Protein AF-A0A0B2K2S6-F1 (afdb_monomer)

InterPro domains:
  IPR003010 Carbon-nitrogen hydrolase [PF00795] (5-70)
  IPR036526 Carbon-nitrogen hydrolase superfamily [G3DSA:3.60.110.10] (1-71)
  IPR036526 Carbon-nitrogen hydrolase superfamily [SSF56317] (5-70)

Radius of gyration: 12.29 Å; Cα contacts (8 Å, |Δi|>4): 67; chains: 1; bounding box: 26×24×30 Å

Organism: NCBI:txid82374

Secondary structure (DSSP, 8-state):
----S-HHHHHHHHHHHHHHHHHTT-SEEPPPTTTTS-S-TTTHHHH---TTSHHHHHHHHHHHHHT-EE-

Sequence (71 aa):
MMVSPSKDEAIKTLEAACKQAVKVGADFLSLPEMFCCPYETANFPLYAEAEGENVWSKCAALAKKYSIYIS

Mean predicted aligned error: 3.95 Å

Foldseek 3Di:
DPQDQALVVLLVVVLVQLVVCVVVPHQEDEDDPPSRFPPDPVGCVVRDDDQPDDSNVSQVVSCVVSVHHYD

Solvent-accessible surface area (backbone atoms only — not comparable to full-atom values): 4278 Å² total; per-residue (Å²): 134,87,58,44,89,40,55,70,55,27,52,52,50,48,52,52,49,52,55,51,36,51,73,74,70,44,59,67,46,79,61,64,87,59,52,58,37,50,98,43,82,85,42,50,79,75,60,61,73,62,91,75,34,71,69,54,46,49,50,54,50,49,25,64,74,67,70,32,47,74,87

Structure (mmCIF, N/CA/C/O backbone):
data_AF-A0A0B2K2S6-F1
#
_entry.id   AF-A0A0B2K2S6-F1
#
loop_
_atom_site.group_PDB
_atom_site.id
_atom_site.type_symbol
_atom_site.label_atom_id
_atom_site.label_alt_id
_atom_site.label_comp_id
_atom_site.label_asym_id
_atom_site.label_entity_id
_atom_site.label_seq_id
_atom_site.pdbx_PDB_ins_code
_atom_site.Cartn_x
_atom_site.Cartn_y
_atom_site.Cartn_z
_atom_site.occupancy
_atom_site.B_iso_or_equiv
_atom_site.auth_seq_id
_atom_site.auth_comp_id
_atom_site.auth_asym_id
_atom_site.auth_atom_id
_atom_site.pdbx_PDB_model_num
ATOM 1 N N . MET A 1 1 ? 5.022 11.834 -2.072 1.00 51.22 1 MET A N 1
ATOM 2 C CA . MET A 1 1 ? 6.020 11.002 -1.364 1.00 51.22 1 MET A CA 1
ATOM 3 C C . MET A 1 1 ? 7.182 10.788 -2.314 1.00 51.22 1 MET A C 1
ATOM 5 O O . MET A 1 1 ? 6.922 10.568 -3.488 1.00 51.22 1 MET A O 1
ATOM 9 N N . MET A 1 2 ? 8.425 10.917 -1.851 1.00 52.44 2 MET A N 1
ATOM 10 C CA . MET A 1 2 ? 9.596 10.536 -2.647 1.00 52.44 2 MET A CA 1
ATOM 11 C C . MET A 1 2 ? 9.726 9.014 -2.544 1.00 52.44 2 MET A C 1
ATOM 13 O O . MET A 1 2 ? 9.741 8.498 -1.429 1.00 52.44 2 MET A O 1
ATOM 17 N N . VAL A 1 3 ? 9.715 8.298 -3.670 1.00 61.44 3 VAL A N 1
ATOM 18 C CA . VAL A 1 3 ? 9.829 6.834 -3.658 1.00 61.44 3 VAL A CA 1
ATOM 19 C C . VAL A 1 3 ? 11.280 6.480 -3.373 1.00 61.44 3 VAL A C 1
ATOM 21 O O . VAL A 1 3 ? 12.171 6.781 -4.165 1.00 61.44 3 VAL A O 1
ATOM 24 N N . SER A 1 4 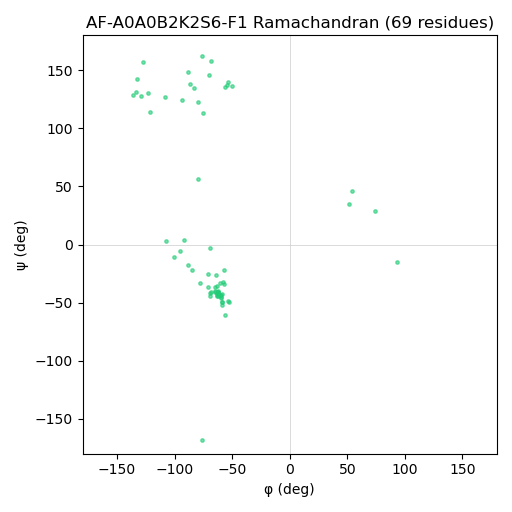? 11.515 5.885 -2.210 1.00 63.25 4 SER A N 1
ATOM 25 C CA . SER A 1 4 ? 12.830 5.387 -1.838 1.00 63.25 4 SER A CA 1
ATOM 26 C C . SER A 1 4 ? 13.205 4.158 -2.673 1.00 63.25 4 SER A C 1
ATOM 28 O O . SER A 1 4 ? 12.343 3.322 -2.943 1.00 63.25 4 SER A O 1
ATOM 30 N N . PRO A 1 5 ? 14.493 3.969 -3.009 1.00 68.19 5 PRO A N 1
ATOM 31 C CA . PRO A 1 5 ? 14.964 2.781 -3.724 1.00 68.19 5 PRO A CA 1
ATOM 32 C C . PRO A 1 5 ? 14.909 1.497 -2.880 1.00 68.19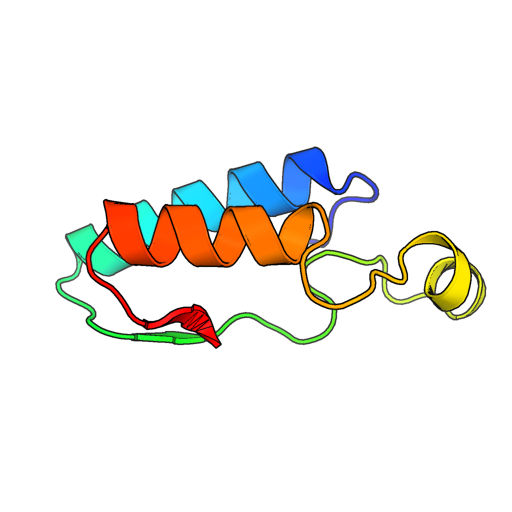 5 PRO A C 1
ATOM 34 O O . PRO A 1 5 ? 15.217 0.422 -3.372 1.00 68.19 5 PRO A O 1
ATOM 37 N N . SER A 1 6 ? 14.524 1.569 -1.604 1.00 80.31 6 SER A N 1
ATOM 38 C CA . SER A 1 6 ? 14.370 0.393 -0.749 1.00 80.31 6 SER A CA 1
ATOM 39 C C . SER A 1 6 ? 12.900 0.092 -0.469 1.00 80.31 6 SER A C 1
ATOM 41 O O . SER A 1 6 ? 12.167 0.935 0.055 1.00 80.31 6 SER A O 1
ATOM 43 N N . LYS A 1 7 ? 12.490 -1.157 -0.731 1.00 82.25 7 LYS A N 1
ATOM 44 C CA . LYS A 1 7 ? 11.157 -1.675 -0.379 1.00 82.25 7 LYS A CA 1
ATOM 45 C C . LYS A 1 7 ? 10.876 -1.561 1.124 1.00 82.25 7 LYS A C 1
ATOM 47 O O . LY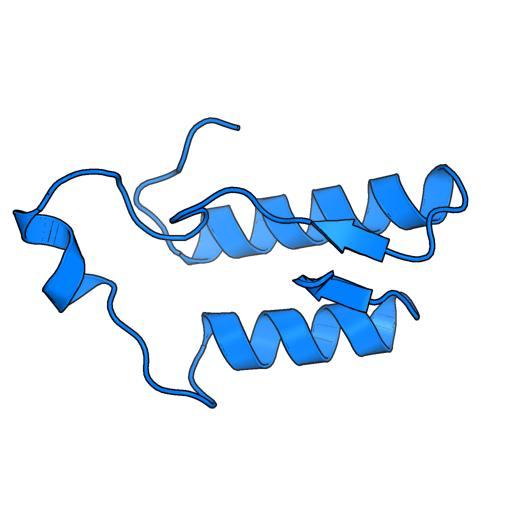S A 1 7 ? 9.749 -1.265 1.515 1.00 82.25 7 LYS A O 1
ATOM 52 N N . ASP A 1 8 ? 11.894 -1.713 1.972 1.00 86.19 8 ASP A N 1
ATOM 53 C CA . ASP A 1 8 ? 11.749 -1.544 3.423 1.00 86.19 8 ASP A CA 1
ATOM 54 C C . ASP A 1 8 ? 11.398 -0.104 3.812 1.00 86.19 8 ASP A C 1
ATOM 56 O O . ASP A 1 8 ? 10.616 0.125 4.737 1.00 86.19 8 ASP A O 1
ATOM 60 N N . GLU A 1 9 ? 11.943 0.887 3.105 1.00 87.56 9 GLU A N 1
ATOM 61 C CA . GLU A 1 9 ? 11.586 2.291 3.325 1.00 87.56 9 GLU A CA 1
ATOM 62 C C . GLU A 1 9 ? 10.173 2.606 2.830 1.00 87.56 9 GLU A C 1
ATOM 64 O O . GLU A 1 9 ? 9.441 3.343 3.502 1.00 87.56 9 GLU A O 1
ATOM 69 N N . ALA A 1 10 ? 9.747 1.993 1.722 1.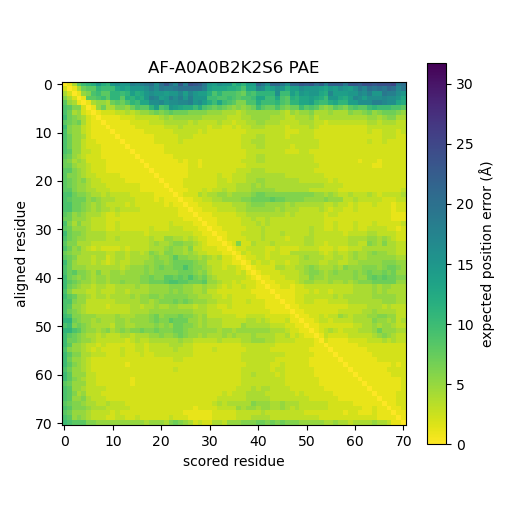00 88.69 10 ALA A N 1
ATOM 70 C CA . ALA A 1 10 ? 8.366 2.086 1.259 1.00 88.69 10 ALA A CA 1
ATOM 71 C C . ALA A 1 10 ? 7.389 1.511 2.301 1.00 88.69 10 ALA A C 1
ATOM 73 O O . ALA A 1 10 ? 6.398 2.157 2.635 1.00 88.69 10 ALA A O 1
ATOM 74 N N . ILE A 1 11 ? 7.705 0.357 2.903 1.00 91.50 11 ILE A N 1
ATOM 75 C CA . ILE A 1 11 ? 6.888 -0.261 3.963 1.00 91.50 11 ILE A CA 1
ATOM 76 C C . ILE A 1 11 ? 6.848 0.610 5.230 1.00 91.50 11 ILE A C 1
ATOM 78 O O . ILE A 1 11 ? 5.788 0.766 5.839 1.00 91.50 11 ILE A O 1
ATOM 82 N N . LYS A 1 12 ? 7.970 1.223 5.629 1.00 92.31 12 LYS A N 1
ATOM 83 C CA . LYS A 1 12 ? 7.995 2.163 6.767 1.00 92.31 12 LYS A CA 1
ATOM 84 C C . LYS A 1 12 ? 7.119 3.386 6.504 1.00 92.31 12 LYS A C 1
ATOM 86 O O . LYS A 1 12 ? 6.358 3.802 7.379 1.00 92.31 12 LYS A O 1
ATOM 91 N N . THR A 1 13 ? 7.208 3.941 5.297 1.00 91.94 13 THR A N 1
ATOM 92 C CA . THR A 1 13 ? 6.372 5.067 4.859 1.00 91.94 13 THR A CA 1
ATOM 93 C C . THR A 1 13 ? 4.894 4.683 4.838 1.00 91.94 13 THR A C 1
ATOM 95 O O . THR A 1 13 ? 4.059 5.446 5.323 1.00 91.94 13 THR A O 1
ATOM 98 N N . LEU A 1 14 ? 4.572 3.478 4.361 1.00 93.56 14 LEU A N 1
ATOM 99 C CA . LEU A 1 14 ? 3.220 2.925 4.366 1.00 93.56 14 LEU A CA 1
ATOM 100 C C . LEU A 1 14 ? 2.658 2.807 5.789 1.00 93.56 14 LEU A C 1
ATOM 102 O O . LEU A 1 14 ? 1.533 3.234 6.040 1.00 93.56 14 LEU A O 1
ATOM 106 N N . GLU A 1 15 ? 3.430 2.283 6.746 1.00 95.06 15 GLU A N 1
ATOM 107 C CA . GLU A 1 15 ? 2.981 2.200 8.140 1.00 95.06 15 GLU A CA 1
ATOM 108 C C . GLU A 1 15 ? 2.731 3.596 8.737 1.00 95.06 15 GLU A C 1
ATOM 110 O O . GLU A 1 15 ? 1.744 3.800 9.448 1.00 95.06 15 GLU A O 1
ATOM 115 N N . ALA A 1 16 ? 3.597 4.571 8.440 1.00 94.94 16 ALA A N 1
ATOM 116 C CA . ALA A 1 16 ? 3.398 5.953 8.870 1.00 94.94 16 ALA A CA 1
ATOM 117 C C . ALA A 1 16 ? 2.120 6.563 8.264 1.00 94.94 16 ALA A C 1
ATOM 119 O O . ALA A 1 16 ? 1.360 7.221 8.979 1.00 94.94 16 ALA A O 1
ATOM 120 N N . ALA A 1 17 ? 1.843 6.290 6.986 1.00 94.69 17 ALA A N 1
ATOM 121 C CA . ALA A 1 17 ? 0.620 6.717 6.314 1.00 94.69 17 ALA A CA 1
ATOM 122 C C . ALA A 1 17 ? -0.631 6.081 6.940 1.00 94.69 17 ALA A C 1
ATOM 124 O O . ALA A 1 17 ? -1.589 6.795 7.228 1.00 94.69 17 ALA A O 1
ATOM 125 N N . CYS A 1 18 ? -0.599 4.781 7.253 1.00 95.44 18 CYS A N 1
ATOM 126 C CA . CYS A 1 18 ? -1.695 4.093 7.946 1.00 95.44 18 CYS A CA 1
ATOM 127 C C . CYS A 1 18 ? -1.971 4.713 9.325 1.00 95.44 18 CYS A C 1
ATOM 129 O O . CYS A 1 18 ? -3.118 4.993 9.666 1.00 95.44 18 CYS A O 1
ATOM 131 N N . LYS A 1 1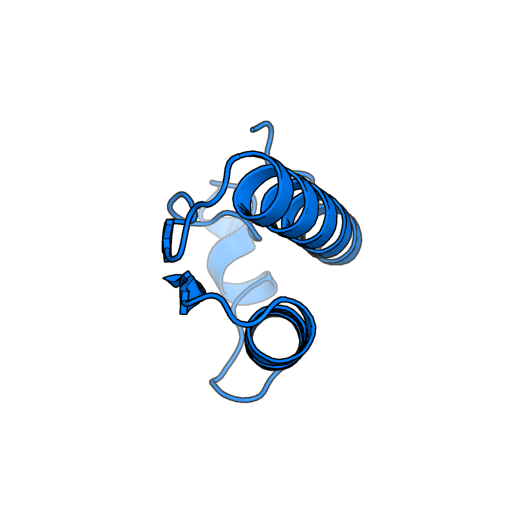9 ? -0.918 4.988 10.111 1.00 95.62 19 LYS A N 1
ATOM 132 C CA . LYS A 1 19 ? -1.049 5.658 11.419 1.00 95.62 19 LYS A CA 1
ATOM 133 C C . LYS A 1 19 ? -1.703 7.031 11.287 1.00 95.62 19 LYS A C 1
ATOM 135 O O . LYS A 1 19 ? -2.557 7.381 12.100 1.00 95.62 19 LYS A O 1
ATOM 140 N N . GLN A 1 20 ? -1.306 7.803 10.278 1.00 95.56 20 GLN A N 1
ATOM 141 C CA . GLN A 1 20 ? -1.880 9.120 10.033 1.00 95.56 20 GLN A CA 1
ATOM 142 C C . GLN A 1 20 ? -3.339 9.029 9.566 1.00 95.56 20 GLN A C 1
ATOM 144 O O . GLN A 1 20 ? -4.155 9.811 10.046 1.00 95.56 20 GLN A O 1
ATOM 149 N N . ALA A 1 21 ? -3.673 8.073 8.695 1.00 94.81 21 ALA A N 1
ATOM 150 C CA . ALA A 1 21 ? -5.034 7.829 8.219 1.00 94.81 21 ALA A CA 1
ATOM 151 C C . ALA A 1 21 ? -5.988 7.522 9.384 1.00 94.81 21 ALA A C 1
ATOM 153 O O . ALA A 1 21 ? -6.995 8.205 9.554 1.00 94.81 21 ALA A O 1
ATOM 154 N N . VAL A 1 22 ? -5.610 6.593 10.267 1.00 94.81 22 VAL A N 1
ATOM 155 C CA . VAL A 1 22 ? -6.404 6.278 11.466 1.00 94.81 22 VAL A CA 1
ATOM 156 C C . VAL A 1 22 ? -6.525 7.485 12.394 1.00 94.81 22 VAL A C 1
ATOM 158 O O . VAL A 1 22 ? -7.597 7.747 12.932 1.00 94.81 22 VAL A O 1
ATOM 161 N N . LYS A 1 23 ? -5.450 8.269 12.562 1.00 96.19 23 LYS A N 1
ATOM 162 C CA . LYS A 1 23 ? -5.467 9.470 13.413 1.00 96.19 23 LYS A CA 1
ATOM 163 C C . LYS A 1 23 ? -6.481 10.518 12.943 1.00 96.19 23 LYS A C 1
ATOM 165 O O . LYS A 1 23 ? -7.026 11.232 13.779 1.00 96.19 23 LYS A O 1
ATOM 170 N N . VAL A 1 24 ? -6.715 10.631 11.636 1.00 96.19 24 VAL A N 1
ATOM 171 C CA . VAL A 1 24 ? -7.714 11.556 11.071 1.00 96.19 24 VAL A CA 1
ATOM 172 C C . VAL A 1 24 ? -9.093 10.916 10.888 1.00 96.19 24 VAL A C 1
ATOM 174 O O . VAL A 1 24 ? -9.994 11.579 10.386 1.00 96.19 24 VAL A O 1
ATOM 177 N N . GLY A 1 25 ? -9.270 9.658 11.308 1.00 95.38 25 GLY A N 1
ATOM 178 C CA . GLY A 1 25 ? -10.533 8.929 11.195 1.00 95.38 25 GLY A CA 1
ATOM 179 C C . GLY A 1 25 ? -10.862 8.465 9.775 1.00 95.38 25 GLY A C 1
ATOM 180 O O . GLY A 1 25 ? -12.034 8.384 9.432 1.00 95.38 25 GLY A O 1
ATOM 181 N N . ALA A 1 26 ? -9.854 8.213 8.935 1.00 95.94 26 ALA A N 1
ATOM 182 C CA . ALA A 1 26 ? -10.067 7.686 7.591 1.00 95.94 26 ALA A CA 1
ATOM 183 C C . ALA A 1 26 ? -10.226 6.157 7.602 1.00 95.94 26 ALA A C 1
ATOM 185 O O . ALA A 1 26 ? -9.402 5.452 8.183 1.00 95.94 26 ALA A O 1
ATOM 186 N N . ASP A 1 27 ? -11.228 5.658 6.877 1.00 95.38 27 ASP A N 1
ATOM 187 C CA . ASP A 1 27 ? -11.468 4.220 6.684 1.00 95.38 27 ASP A CA 1
ATOM 188 C C . ASP A 1 27 ? -10.719 3.638 5.473 1.00 95.38 27 ASP A C 1
ATOM 190 O O . ASP A 1 27 ? -10.560 2.422 5.355 1.00 95.38 27 ASP A O 1
ATOM 194 N N . PHE A 1 28 ? -10.267 4.498 4.555 1.00 95.06 28 PHE A N 1
ATOM 195 C CA . PHE A 1 28 ? -9.668 4.114 3.277 1.00 95.06 28 PHE A CA 1
ATOM 196 C C . PHE A 1 28 ? -8.383 4.902 3.005 1.00 95.06 28 PHE A C 1
ATOM 198 O O . PHE A 1 28 ? -8.360 6.131 3.108 1.00 95.06 28 PHE A O 1
ATOM 205 N N . LEU A 1 29 ? -7.320 4.192 2.626 1.00 95.38 29 LEU A N 1
ATOM 206 C CA . LEU A 1 29 ? -6.023 4.744 2.252 1.00 95.38 29 LEU A CA 1
ATOM 207 C C . LEU A 1 29 ? -5.676 4.321 0.821 1.00 95.38 29 LEU A C 1
ATOM 209 O O . LEU A 1 29 ? -5.422 3.148 0.563 1.00 95.38 29 LEU A O 1
ATOM 213 N N . SER A 1 30 ? -5.620 5.293 -0.089 1.00 94.62 30 SER A N 1
ATOM 214 C CA . SER A 1 30 ? -5.174 5.066 -1.466 1.00 94.62 30 SER A CA 1
ATOM 215 C C . SER A 1 30 ? -3.686 5.359 -1.601 1.00 94.62 30 SER A C 1
ATOM 217 O O . SER A 1 30 ? -3.231 6.452 -1.246 1.00 94.62 30 SER A O 1
ATOM 219 N N . LEU A 1 31 ? -2.925 4.381 -2.085 1.00 92.81 31 LEU A N 1
ATOM 220 C CA . LEU A 1 31 ? -1.498 4.516 -2.331 1.00 92.81 31 LEU A CA 1
ATOM 221 C C . LEU A 1 31 ? -1.240 5.044 -3.749 1.00 92.81 31 LEU A C 1
ATOM 223 O O . LEU A 1 31 ? -2.009 4.775 -4.671 1.00 92.81 31 LEU A O 1
ATOM 227 N N . PRO A 1 32 ? -0.159 5.816 -3.949 1.00 90.62 32 PRO A N 1
ATOM 228 C CA . PRO A 1 32 ? 0.216 6.264 -5.279 1.00 90.62 32 PRO A CA 1
ATOM 229 C C . PRO A 1 32 ? 0.699 5.092 -6.142 1.00 90.62 32 PRO A C 1
ATOM 231 O O . PRO A 1 32 ? 1.180 4.071 -5.642 1.00 90.62 32 PRO A O 1
ATOM 234 N N . GLU A 1 33 ? 0.632 5.280 -7.457 1.00 88.69 33 GLU A N 1
ATOM 235 C CA . GLU A 1 33 ? 1.203 4.347 -8.423 1.00 88.69 33 GLU A CA 1
ATOM 236 C C . GLU A 1 33 ? 2.693 4.099 -8.128 1.00 88.69 33 GLU A C 1
ATOM 238 O O . GLU A 1 33 ? 3.440 5.027 -7.811 1.00 88.69 33 GLU A O 1
ATOM 243 N N . MET A 1 34 ? 3.117 2.832 -8.214 1.00 88.62 34 MET A N 1
ATOM 244 C CA . MET A 1 34 ? 4.501 2.402 -7.974 1.00 88.62 34 MET A CA 1
ATOM 245 C C . MET A 1 34 ? 5.104 2.897 -6.642 1.00 88.62 34 MET A C 1
ATOM 247 O O . MET A 1 34 ? 6.304 3.137 -6.550 1.00 88.62 34 MET A O 1
ATOM 251 N N . PHE A 1 35 ? 4.319 3.001 -5.563 1.00 89.44 35 PHE A N 1
ATOM 252 C CA . PHE A 1 35 ? 4.823 3.487 -4.266 1.00 89.44 35 PHE A CA 1
ATOM 253 C C . PHE A 1 35 ? 6.019 2.693 -3.694 1.00 89.44 35 PHE A C 1
ATOM 255 O O . PHE A 1 35 ? 6.745 3.207 -2.841 1.00 89.44 35 PHE A O 1
ATOM 262 N N . CYS A 1 36 ? 6.209 1.443 -4.129 1.00 88.69 36 CYS A N 1
ATOM 263 C CA . CYS A 1 36 ? 7.273 0.537 -3.693 1.00 88.69 36 CYS A CA 1
ATOM 264 C C . CYS A 1 36 ? 8.385 0.310 -4.737 1.00 88.69 36 CYS A C 1
ATOM 266 O O . CYS A 1 36 ? 9.282 -0.496 -4.486 1.00 88.69 36 CYS A O 1
ATOM 268 N N . CYS A 1 37 ? 8.335 0.987 -5.890 1.00 87.12 37 CYS A N 1
ATOM 269 C CA . CYS A 1 37 ? 9.281 0.818 -6.993 1.00 87.12 37 CYS A CA 1
ATOM 270 C C . CYS A 1 37 ? 9.704 2.183 -7.554 1.00 87.12 37 CYS A C 1
ATOM 272 O O . CYS A 1 37 ? 8.838 2.972 -7.931 1.00 87.12 37 CYS A O 1
ATOM 274 N N . PRO A 1 38 ? 11.012 2.472 -7.688 1.00 86.69 38 PRO A N 1
ATOM 275 C CA . PRO A 1 38 ? 11.461 3.644 -8.431 1.00 86.69 38 PRO A CA 1
ATOM 276 C C . PRO A 1 38 ? 10.864 3.665 -9.842 1.00 86.69 38 PRO A C 1
ATOM 278 O O . PRO A 1 38 ? 10.791 2.627 -10.504 1.00 86.69 38 PRO A O 1
ATOM 281 N N . TYR A 1 39 ? 10.464 4.847 -10.311 1.00 85.88 39 TYR A N 1
ATOM 282 C CA . TYR A 1 39 ? 9.785 5.023 -11.598 1.00 85.88 39 TYR A CA 1
ATOM 283 C C . TYR A 1 39 ? 10.777 5.016 -12.777 1.00 85.88 39 TYR A C 1
ATOM 285 O O . TYR A 1 39 ? 10.879 5.962 -13.554 1.00 85.88 39 TYR A O 1
ATOM 293 N N . GLU A 1 40 ? 11.551 3.939 -12.883 1.00 86.88 40 GLU A N 1
ATOM 294 C CA . GLU A 1 40 ? 12.522 3.692 -13.945 1.00 86.88 40 GLU A CA 1
ATOM 295 C C . GLU A 1 40 ? 12.274 2.298 -14.520 1.00 86.88 40 GLU A C 1
ATOM 297 O O . GLU A 1 40 ? 12.236 1.310 -13.788 1.00 86.88 40 GLU A O 1
ATOM 302 N N . THR A 1 41 ? 12.139 2.199 -15.843 1.00 87.31 41 THR A N 1
ATOM 303 C CA . THR A 1 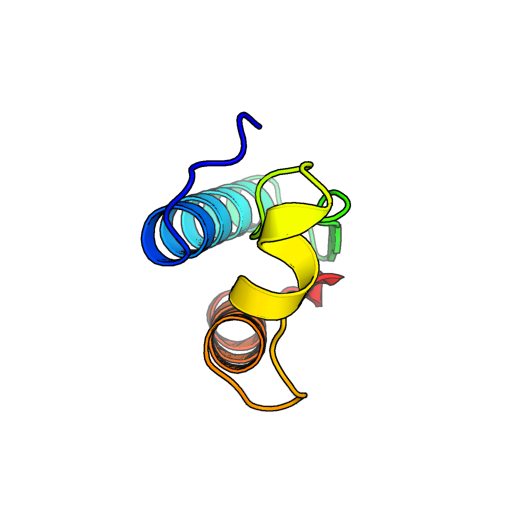41 ? 11.720 0.962 -16.527 1.00 87.31 41 THR A CA 1
ATOM 304 C C . THR A 1 41 ? 12.628 -0.234 -16.258 1.00 87.31 41 THR A C 1
ATOM 306 O O . THR A 1 41 ? 12.149 -1.364 -16.173 1.00 87.31 41 THR A O 1
ATOM 309 N N . ALA A 1 42 ? 13.926 0.006 -16.065 1.00 89.56 42 ALA A N 1
ATOM 310 C CA . ALA A 1 42 ? 14.896 -1.025 -15.707 1.00 89.56 42 ALA A CA 1
ATOM 311 C C . ALA A 1 42 ? 14.622 -1.664 -14.331 1.00 89.56 42 ALA A C 1
ATOM 313 O O . ALA A 1 42 ? 14.982 -2.820 -14.112 1.00 89.56 42 ALA A O 1
ATOM 314 N N . ASN A 1 43 ? 13.960 -0.942 -13.422 1.00 87.56 43 ASN A N 1
ATOM 315 C CA . ASN A 1 43 ? 13.632 -1.423 -12.083 1.00 87.56 43 ASN A CA 1
ATOM 316 C C . ASN A 1 43 ? 12.335 -2.240 -12.051 1.00 87.56 43 ASN A C 1
ATOM 318 O O . ASN A 1 43 ? 12.174 -3.073 -11.167 1.00 87.56 43 ASN A O 1
ATOM 322 N N . PHE A 1 44 ? 11.432 -2.096 -13.022 1.00 89.44 44 PHE A N 1
ATOM 323 C CA . PHE A 1 44 ? 10.149 -2.809 -13.004 1.00 89.44 44 PHE A CA 1
ATOM 324 C C . PHE A 1 44 ? 10.283 -4.332 -12.826 1.00 89.44 44 PHE A C 1
ATOM 326 O O . PHE A 1 44 ? 9.646 -4.859 -11.917 1.00 89.44 44 PHE A O 1
ATOM 333 N N . PRO A 1 45 ? 11.129 -5.059 -13.587 1.00 89.56 45 PRO A N 1
ATOM 334 C CA . PRO A 1 45 ? 11.290 -6.498 -13.375 1.00 89.56 45 PRO A CA 1
ATOM 335 C C . PRO A 1 45 ? 12.027 -6.847 -12.073 1.00 89.56 45 PRO A C 1
ATOM 337 O O . PRO A 1 45 ? 11.834 -7.936 -11.548 1.00 89.56 45 PRO A O 1
ATOM 340 N N . LEU A 1 46 ? 12.864 -5.946 -11.544 1.00 88.00 46 LEU A N 1
ATOM 341 C CA . LEU A 1 46 ? 13.627 -6.171 -10.309 1.00 88.00 46 LEU A CA 1
ATOM 342 C C . LEU A 1 46 ? 12.766 -5.995 -9.052 1.00 88.00 46 LEU A C 1
ATOM 344 O O . LEU A 1 46 ? 12.996 -6.648 -8.037 1.00 88.00 46 LEU A O 1
ATOM 348 N N . TYR A 1 47 ? 11.791 -5.087 -9.115 1.00 89.00 47 TYR A N 1
ATOM 349 C CA . TYR A 1 47 ? 10.908 -4.761 -7.998 1.00 89.00 47 TYR A CA 1
ATOM 350 C C . TYR A 1 47 ? 9.545 -5.442 -8.107 1.00 89.00 47 TYR A C 1
ATOM 352 O O . TYR A 1 47 ? 8.820 -5.426 -7.111 1.00 89.00 47 TYR A O 1
ATOM 360 N N . ALA A 1 48 ? 9.226 -6.054 -9.253 1.00 90.00 48 ALA A N 1
ATOM 361 C CA . ALA A 1 48 ? 8.027 -6.856 -9.446 1.00 90.00 48 ALA A CA 1
ATOM 362 C C . ALA A 1 48 ? 7.877 -7.893 -8.329 1.00 90.00 48 ALA A C 1
ATOM 364 O O . ALA A 1 48 ? 8.842 -8.541 -7.923 1.00 90.00 48 ALA A O 1
ATOM 365 N N . GLU A 1 49 ? 6.653 -8.021 -7.837 1.00 91.06 49 GLU A N 1
ATOM 366 C CA . GLU A 1 49 ? 6.270 -9.002 -6.835 1.00 91.06 49 GLU A CA 1
ATOM 367 C C . GLU A 1 49 ? 4.986 -9.688 -7.285 1.00 91.06 49 GLU A C 1
ATOM 369 O O . GLU A 1 49 ? 4.099 -9.055 -7.867 1.00 91.06 49 GLU A O 1
ATOM 374 N N . ALA A 1 50 ? 4.896 -10.985 -7.019 1.00 91.12 50 ALA A N 1
ATOM 375 C CA . ALA A 1 50 ? 3.661 -11.730 -7.172 1.00 91.12 50 ALA A CA 1
ATOM 376 C C . ALA A 1 50 ? 2.698 -11.436 -6.009 1.00 91.12 50 ALA A C 1
ATOM 378 O O . ALA A 1 50 ? 3.078 -10.956 -4.936 1.00 91.12 50 ALA A O 1
ATOM 379 N N . GLU A 1 51 ? 1.423 -11.762 -6.208 1.00 91.00 51 GLU A N 1
ATOM 380 C CA . GLU A 1 51 ? 0.450 -11.762 -5.118 1.00 91.00 51 GLU A CA 1
ATOM 381 C C . GLU A 1 51 ? 0.931 -12.675 -3.977 1.00 91.00 51 GLU A C 1
ATOM 383 O O . GLU A 1 51 ? 1.412 -13.783 -4.216 1.00 91.00 51 GLU A O 1
ATOM 388 N N . GLY A 1 52 ? 0.824 -12.211 -2.729 1.00 90.38 52 GLY A N 1
ATOM 389 C CA . GLY A 1 52 ? 1.304 -12.958 -1.562 1.00 90.38 52 GLY A CA 1
ATOM 390 C C . GLY A 1 52 ? 2.730 -12.626 -1.116 1.00 90.38 52 GLY A C 1
ATOM 391 O O . GLY A 1 52 ? 3.092 -12.946 0.017 1.00 90.38 52 GLY A O 1
ATOM 392 N N . GLU A 1 53 ? 3.536 -11.951 -1.937 1.00 92.31 53 GLU A N 1
ATOM 393 C CA . GLU A 1 53 ? 4.922 -11.627 -1.582 1.00 92.31 53 GLU A CA 1
ATOM 394 C C . GLU A 1 53 ? 5.029 -10.459 -0.583 1.00 92.31 53 GLU A C 1
ATOM 396 O O . GLU A 1 53 ? 4.064 -10.094 0.094 1.00 92.31 53 GLU A O 1
ATOM 401 N N . ASN A 1 54 ? 6.238 -9.929 -0.391 1.00 91.44 54 ASN A N 1
ATOM 402 C CA . ASN A 1 54 ? 6.593 -9.092 0.750 1.00 91.44 54 ASN A CA 1
ATOM 403 C C . ASN A 1 54 ? 5.686 -7.861 0.905 1.00 91.44 54 ASN A C 1
ATOM 405 O O . ASN A 1 54 ? 5.008 -7.726 1.925 1.00 91.44 54 ASN A O 1
ATOM 409 N N . VAL A 1 55 ? 5.637 -6.973 -0.090 1.00 92.25 55 VAL A N 1
ATOM 410 C CA . VAL A 1 55 ? 4.855 -5.730 -0.020 1.00 92.25 55 VAL A CA 1
ATOM 411 C C . VAL A 1 55 ? 3.366 -6.044 0.099 1.00 92.25 55 VAL A C 1
ATOM 413 O O . VAL A 1 55 ? 2.687 -5.439 0.932 1.00 92.25 55 VAL A O 1
ATOM 416 N N . TRP A 1 56 ? 2.870 -7.034 -0.647 1.00 93.38 56 TRP A N 1
ATOM 417 C CA . TRP A 1 56 ? 1.473 -7.471 -0.586 1.00 93.38 56 TRP A CA 1
ATOM 418 C C . TRP A 1 56 ? 1.083 -7.943 0.823 1.00 93.38 56 TRP A C 1
ATOM 420 O O . TRP A 1 56 ? 0.141 -7.428 1.431 1.00 93.38 56 TRP A O 1
ATOM 430 N N . SER A 1 57 ? 1.868 -8.858 1.395 1.00 94.38 57 SER A N 1
ATOM 431 C CA . SER A 1 57 ? 1.629 -9.417 2.729 1.00 94.38 57 SER A CA 1
ATOM 432 C C . SER A 1 57 ? 1.713 -8.345 3.816 1.00 94.38 57 SER A C 1
ATOM 434 O O . SER A 1 57 ? 0.950 -8.367 4.787 1.00 94.38 57 SER A O 1
ATOM 436 N N . LYS A 1 58 ? 2.611 -7.365 3.656 1.00 94.88 58 LYS A N 1
ATOM 437 C CA . LYS A 1 58 ? 2.722 -6.225 4.574 1.00 94.88 58 LYS A CA 1
ATOM 438 C C . LYS A 1 58 ? 1.518 -5.294 4.476 1.00 94.88 58 LYS A C 1
ATOM 440 O O . LYS A 1 58 ? 1.017 -4.887 5.522 1.00 94.88 58 LYS A O 1
ATOM 445 N N . CYS A 1 59 ? 1.016 -5.011 3.274 1.00 94.94 59 CYS A N 1
ATOM 446 C CA . CYS A 1 59 ? -0.213 -4.235 3.090 1.00 94.94 59 CYS A CA 1
ATOM 447 C C . CYS A 1 59 ? -1.399 -4.920 3.780 1.00 94.94 59 CYS A C 1
ATOM 449 O O . CYS A 1 59 ? -2.072 -4.294 4.595 1.00 94.94 59 CYS A O 1
ATOM 451 N N . ALA A 1 60 ? -1.593 -6.224 3.552 1.00 95.12 60 ALA A N 1
ATOM 452 C CA . ALA A 1 60 ? -2.663 -6.992 4.189 1.00 95.12 60 ALA A CA 1
ATOM 453 C C . ALA A 1 60 ? -2.560 -6.983 5.728 1.00 95.12 60 ALA A C 1
ATOM 455 O O . ALA A 1 60 ? -3.552 -6.775 6.433 1.00 95.12 60 ALA A O 1
ATOM 456 N N . ALA A 1 61 ? -1.350 -7.154 6.270 1.00 96.62 61 ALA A N 1
ATOM 457 C CA . ALA A 1 61 ? -1.116 -7.112 7.711 1.00 96.62 61 ALA A CA 1
ATOM 458 C C . ALA A 1 61 ? -1.392 -5.724 8.315 1.00 96.62 61 ALA A C 1
ATOM 460 O O . ALA A 1 61 ? -1.973 -5.631 9.399 1.00 96.62 61 ALA A O 1
ATOM 461 N N . LEU A 1 62 ? -0.997 -4.648 7.627 1.00 96.06 62 LEU A N 1
ATOM 462 C CA . LEU A 1 62 ? -1.230 -3.273 8.073 1.00 96.06 62 LEU A CA 1
ATOM 463 C C . LEU A 1 62 ? -2.713 -2.897 8.001 1.00 96.06 62 LEU A C 1
ATOM 465 O O . LEU A 1 62 ? -3.232 -2.370 8.983 1.00 96.06 62 LEU A O 1
ATOM 469 N N . ALA A 1 63 ? -3.403 -3.244 6.912 1.00 96.12 63 ALA A N 1
ATOM 470 C CA . ALA A 1 63 ? -4.847 -3.065 6.770 1.00 96.12 63 ALA A CA 1
ATOM 471 C C . ALA A 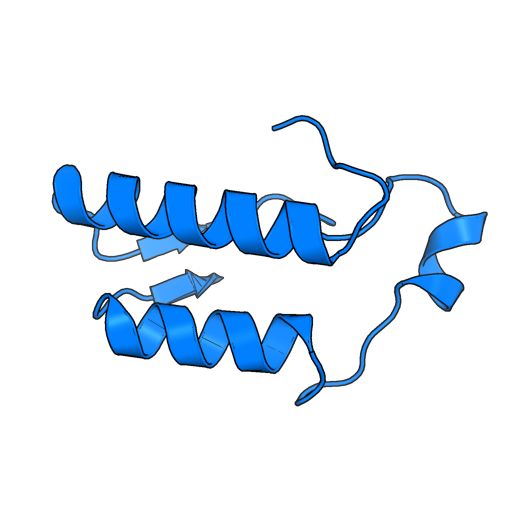1 63 ? -5.600 -3.715 7.942 1.00 96.12 63 ALA A C 1
ATOM 473 O O . ALA A 1 63 ? -6.391 -3.063 8.624 1.00 96.12 63 ALA A O 1
ATOM 474 N N . LYS A 1 64 ? -5.258 -4.971 8.271 1.00 96.62 64 LYS A N 1
ATOM 475 C CA . LYS A 1 64 ? -5.828 -5.688 9.421 1.00 96.62 64 LYS A CA 1
ATOM 476 C C . LYS A 1 64 ? -5.491 -5.026 10.761 1.00 96.62 64 LYS A C 1
ATOM 478 O O . LYS A 1 64 ? -6.361 -4.907 11.616 1.00 96.62 64 LYS A O 1
ATOM 483 N N . LYS A 1 65 ? -4.236 -4.611 10.964 1.00 96.88 65 LYS A N 1
ATOM 484 C CA . LYS A 1 65 ? -3.769 -3.987 12.217 1.00 96.88 65 LYS A CA 1
ATOM 485 C C . LYS A 1 65 ? -4.479 -2.664 12.501 1.00 96.88 65 LYS A C 1
ATOM 487 O O . LYS A 1 65 ? -4.803 -2.388 13.651 1.00 96.88 65 LYS A O 1
ATOM 492 N N . TYR A 1 66 ? -4.678 -1.851 11.469 1.00 95.75 66 TYR A N 1
ATOM 493 C CA . TYR A 1 66 ? -5.251 -0.512 11.582 1.00 95.75 66 TYR A CA 1
ATOM 494 C C . TYR A 1 66 ? -6.760 -0.470 11.320 1.00 95.75 66 TYR A C 1
ATOM 496 O O . TYR A 1 66 ? -7.365 0.568 11.547 1.00 95.75 66 TYR A O 1
ATOM 504 N N . SER A 1 67 ? -7.365 -1.597 10.922 1.00 96.00 67 SER A N 1
ATOM 505 C CA . SER A 1 67 ? -8.785 -1.703 10.553 1.00 96.00 67 SER A CA 1
ATOM 506 C C . SER A 1 67 ? -9.188 -0.688 9.479 1.00 96.00 67 SER A C 1
ATOM 508 O 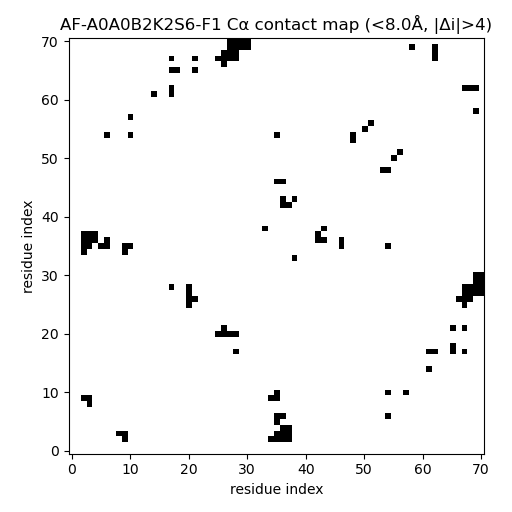O . SER A 1 67 ? -10.208 -0.020 9.600 1.00 96.00 67 SER A O 1
ATOM 510 N N . ILE A 1 68 ? -8.365 -0.582 8.431 1.00 96.38 68 ILE A N 1
ATOM 511 C CA . ILE A 1 68 ? -8.589 0.290 7.271 1.00 96.38 68 ILE A CA 1
ATOM 512 C C . ILE A 1 68 ? -8.483 -0.510 5.976 1.00 96.38 68 ILE A C 1
ATOM 514 O O . ILE A 1 68 ? -7.810 -1.542 5.917 1.00 96.38 68 ILE A O 1
ATOM 518 N N . TYR A 1 69 ? -9.098 0.002 4.921 1.00 95.88 69 TYR A N 1
ATOM 519 C CA . TYR A 1 69 ? -8.920 -0.487 3.561 1.00 95.88 69 TYR A CA 1
ATOM 520 C C . TYR A 1 69 ? -7.709 0.189 2.911 1.00 95.88 69 TYR A C 1
ATOM 522 O O . TYR A 1 69 ? -7.511 1.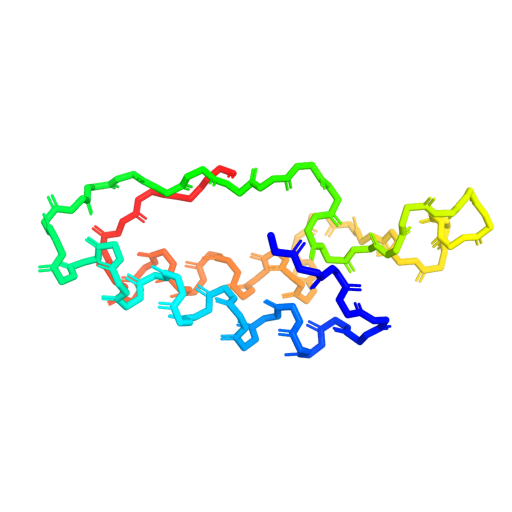395 3.063 1.00 95.88 69 TYR A O 1
ATOM 530 N N . ILE A 1 70 ? -6.905 -0.588 2.185 1.00 94.75 70 ILE A N 1
ATOM 531 C CA . ILE A 1 70 ? -5.735 -0.104 1.442 1.00 94.75 70 ILE A CA 1
ATOM 532 C C . ILE A 1 70 ? -5.915 -0.503 -0.023 1.00 94.75 70 ILE A C 1
ATOM 534 O O . ILE A 1 70 ? -6.207 -1.670 -0.293 1.00 94.75 70 ILE A O 1
ATOM 538 N N . SER A 1 71 ? -5.747 0.455 -0.936 1.00 90.69 71 SER A N 1
ATOM 539 C CA . SER A 1 71 ? -5.699 0.231 -2.390 1.00 90.69 71 SER A CA 1
ATOM 540 C C . SER A 1 71 ? -4.360 0.647 -2.965 1.00 90.69 71 SER A C 1
ATOM 542 O O . SER A 1 71 ? -3.959 1.790 -2.632 1.00 90.69 71 SER A O 1
#

pLDDT: mean 89.8, std 9.31, range [51.22, 96.88]

Nearest PDB structures (foldseek):
  2w1v-assembly1_B  TM=9.437E-01  e=5.425E-04  Mus musculus
  3p8k-assembly1_B  TM=8.210E-01  e=2.704E-01  Staphylococcus aureus subsp. aureus COL
  6i00-assembly1_J  TM=8.376E-01  e=4.641E-01  Arabidopsis thaliana
  5kha-assembly1_A  TM=6.585E-01  e=4.055E-01  Acinetobacter baumannii
  7c7l-assembly1_A  TM=5.179E-01  e=3.288E+00  uncultured archaeon